Protein AF-A0AAW2SM75-F1 (afdb_monomer_lite)

Sequence (75 aa):
MSMIELTNERQWKDKPVVDYINRWRSLRLDCKDILSKVFALEMCIHNMHWGLLYILQGIKSRNFVELATTPPIWN

Organism: Sesamum radiatum (NCBI:txid300843)

Foldseek 3Di:
DDPVCLLPQADDPPDDLVVSVVVLVVVCVVCVVPDDPVRSVVSSLVRYDVVVVVVCVVPVDPDVVCVVPDDPPDD

Radius of gyration: 13.34 Å; chains: 1; bounding box: 32×25×34 Å

Secondary structure (DSSP, 8-state):
--HHHHHH----TTS-HHHHHHHHHHHHHTTTTTS-HHHHHHHHHHTS-HHHHHHHHHTT-SSHHHHHHSPPS--

pLDDT: mean 74.21, std 14.53, range [38.38, 90.06]

Structure (mmCIF, N/CA/C/O backbone):
data_AF-A0AAW2SM75-F1
#
_entry.id   AF-A0AAW2SM75-F1
#
loop_
_atom_site.group_PDB
_atom_site.id
_atom_site.type_symbol
_atom_site.label_atom_id
_atom_site.label_alt_id
_atom_site.label_comp_id
_atom_site.label_asym_id
_atom_site.label_entity_id
_atom_site.label_seq_id
_atom_site.pdbx_PDB_ins_code
_atom_site.Cartn_x
_atom_site.Cartn_y
_atom_site.Cartn_z
_atom_site.occupancy
_atom_site.B_iso_or_equiv
_atom_site.auth_seq_id
_atom_site.auth_comp_id
_atom_site.auth_asym_id
_atom_site.auth_atom_id
_atom_site.pdbx_PDB_model_num
ATOM 1 N N . MET A 1 1 ? 6.582 10.122 -11.365 1.00 58.94 1 MET A N 1
ATOM 2 C CA . MET A 1 1 ? 7.125 9.889 -10.011 1.00 58.94 1 MET A CA 1
ATOM 3 C C . MET A 1 1 ? 8.339 8.974 -10.078 1.00 58.94 1 MET A C 1
ATOM 5 O O . MET A 1 1 ? 8.474 8.240 -11.050 1.00 58.94 1 MET A O 1
ATOM 9 N N . SER A 1 2 ? 9.245 9.047 -9.099 1.00 75.50 2 SER A N 1
ATOM 10 C CA . SER A 1 2 ? 10.493 8.266 -9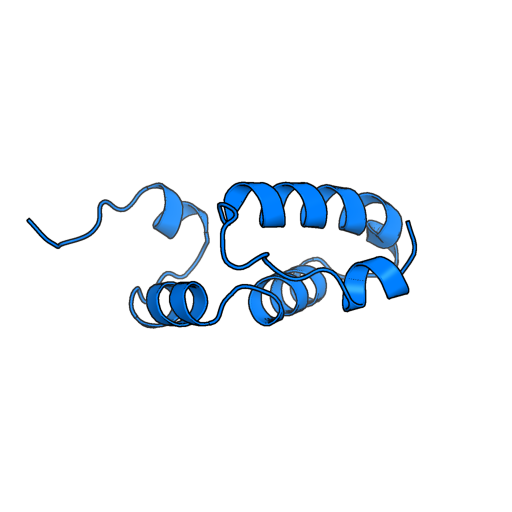.069 1.00 75.50 2 SER A CA 1
ATOM 11 C C . SER A 1 2 ? 10.479 7.149 -8.021 1.00 75.50 2 SER A C 1
ATOM 13 O O . SER A 1 2 ? 9.727 7.189 -7.047 1.00 75.50 2 SER A O 1
ATOM 15 N N . MET A 1 3 ? 11.384 6.178 -8.177 1.00 80.38 3 MET A N 1
ATOM 16 C CA . MET A 1 3 ? 11.622 5.107 -7.200 1.00 80.38 3 MET A CA 1
ATOM 17 C C . MET A 1 3 ? 11.884 5.641 -5.779 1.00 80.38 3 MET A C 1
ATOM 19 O O . MET A 1 3 ? 11.555 4.974 -4.803 1.00 80.38 3 MET A O 1
ATOM 23 N N . ILE A 1 4 ? 12.435 6.855 -5.657 1.00 85.31 4 ILE A N 1
ATOM 24 C CA . ILE A 1 4 ? 12.730 7.503 -4.372 1.00 85.31 4 ILE A CA 1
ATOM 25 C C . ILE A 1 4 ? 11.439 7.905 -3.652 1.00 85.31 4 ILE A C 1
ATOM 27 O O . ILE A 1 4 ? 11.305 7.668 -2.453 1.00 85.31 4 ILE A O 1
ATOM 31 N N . GLU A 1 5 ? 10.478 8.492 -4.369 1.00 85.00 5 GLU A N 1
ATOM 32 C CA . GLU A 1 5 ? 9.168 8.852 -3.801 1.00 85.00 5 GLU A CA 1
ATOM 33 C C . GLU A 1 5 ? 8.437 7.594 -3.340 1.00 85.00 5 GLU A C 1
ATOM 35 O O . GLU A 1 5 ? 7.853 7.569 -2.261 1.00 85.00 5 GLU A O 1
ATOM 40 N N . LEU A 1 6 ? 8.574 6.517 -4.118 1.00 83.88 6 LEU A N 1
ATOM 41 C CA . LEU A 1 6 ? 8.053 5.208 -3.772 1.00 83.88 6 LEU A CA 1
ATOM 42 C C . LEU A 1 6 ? 8.703 4.716 -2.454 1.00 83.88 6 LEU A C 1
ATOM 44 O O . LEU A 1 6 ? 8.034 4.536 -1.449 1.00 83.88 6 LEU A O 1
ATOM 48 N N . THR A 1 7 ? 10.026 4.619 -2.342 1.00 84.31 7 THR A N 1
ATOM 49 C CA . THR A 1 7 ? 10.665 4.135 -1.093 1.00 84.31 7 THR A CA 1
ATOM 50 C C . THR A 1 7 ? 10.359 4.949 0.176 1.00 84.31 7 THR A C 1
ATOM 52 O O . THR A 1 7 ? 10.529 4.429 1.278 1.00 84.31 7 THR A O 1
ATOM 55 N N . ASN A 1 8 ? 9.909 6.200 0.038 1.00 87.56 8 ASN A N 1
ATOM 56 C CA . ASN A 1 8 ? 9.630 7.103 1.155 1.00 87.56 8 ASN A CA 1
ATOM 57 C C . ASN A 1 8 ? 8.138 7.241 1.500 1.00 87.56 8 ASN A C 1
ATOM 59 O O . ASN A 1 8 ? 7.818 7.786 2.559 1.00 87.56 8 ASN A O 1
ATOM 63 N N . GLU A 1 9 ? 7.221 6.765 0.654 1.00 88.56 9 GLU A N 1
ATOM 64 C CA . GLU A 1 9 ? 5.786 6.880 0.919 1.00 88.56 9 GLU A CA 1
ATOM 65 C C . GLU A 1 9 ? 5.386 5.939 2.054 1.00 88.56 9 GLU A C 1
ATOM 67 O O . GLU A 1 9 ? 5.498 4.714 1.967 1.00 88.56 9 GLU A O 1
ATOM 72 N N . ARG A 1 10 ? 4.861 6.527 3.124 1.00 89.19 10 ARG A N 1
ATOM 73 C CA . ARG A 1 10 ? 4.401 5.817 4.317 1.00 89.19 10 ARG A CA 1
ATOM 74 C C . ARG A 1 10 ? 2.971 6.194 4.629 1.00 89.19 10 ARG A C 1
ATOM 76 O O . ARG A 1 10 ? 2.524 7.303 4.328 1.00 89.19 10 ARG A O 1
ATOM 83 N N . GLN A 1 11 ? 2.254 5.291 5.288 1.00 85.88 11 GLN A N 1
ATOM 84 C CA . GLN A 1 11 ? 0.948 5.642 5.821 1.00 85.88 11 GLN A CA 1
ATOM 85 C C . GLN A 1 11 ? 1.108 6.762 6.858 1.00 85.88 11 GLN A C 1
ATOM 87 O O . GLN A 1 11 ? 1.879 6.646 7.811 1.00 85.88 11 GLN A O 1
ATOM 92 N N . TRP A 1 12 ? 0.359 7.848 6.686 1.00 88.44 12 TRP A N 1
ATOM 93 C CA . TRP A 1 12 ? 0.315 8.925 7.673 1.00 88.44 12 TRP A CA 1
ATOM 94 C C . TRP A 1 12 ? -0.551 8.496 8.858 1.00 88.44 12 TRP A C 1
ATOM 96 O O . TRP A 1 12 ? -1.618 7.915 8.660 1.00 88.44 12 TRP A O 1
ATOM 106 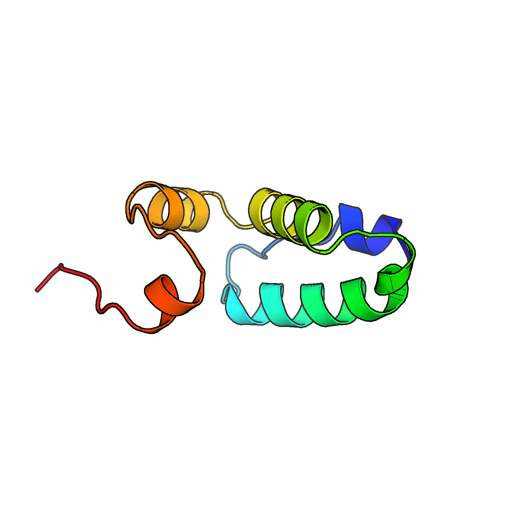N N . LYS A 1 13 ? -0.094 8.799 10.079 1.00 81.31 13 LYS A N 1
ATOM 107 C CA . LYS A 1 13 ? -0.671 8.310 11.344 1.00 81.31 13 LYS A CA 1
ATOM 108 C C . LYS A 1 13 ? -2.184 8.537 11.467 1.00 81.31 13 LYS A C 1
ATOM 110 O O . LYS A 1 13 ? -2.890 7.653 11.934 1.00 81.31 13 LYS A O 1
ATOM 115 N N . ASP A 1 14 ? -2.664 9.677 10.979 1.00 83.62 14 ASP A N 1
ATOM 116 C CA . ASP A 1 14 ? -4.060 10.108 11.126 1.00 83.62 14 ASP A CA 1
ATOM 117 C C . ASP A 1 14 ? -4.850 10.039 9.809 1.00 83.62 14 ASP A C 1
ATOM 119 O O . ASP A 1 14 ? -5.935 10.611 9.690 1.00 83.62 14 ASP A O 1
ATOM 123 N N . LYS A 1 15 ? -4.304 9.368 8.783 1.00 84.12 15 LYS A N 1
ATOM 124 C CA . LYS A 1 15 ? -5.004 9.151 7.513 1.00 84.12 15 LYS A CA 1
ATOM 125 C C . LYS A 1 15 ? -5.485 7.708 7.368 1.00 84.12 15 LYS A C 1
ATOM 127 O O . LYS A 1 15 ? -4.755 6.773 7.717 1.00 84.12 15 LYS A O 1
ATOM 132 N N . PRO A 1 16 ? -6.679 7.512 6.781 1.00 82.25 16 PRO A N 1
ATOM 133 C CA . PRO A 1 16 ? -7.153 6.196 6.389 1.00 82.25 16 PRO A CA 1
ATOM 134 C C . PRO A 1 16 ? -6.131 5.445 5.532 1.00 82.25 16 PRO A C 1
ATOM 136 O O . PRO A 1 16 ? -5.498 6.009 4.638 1.00 82.25 16 PRO A O 1
ATOM 139 N N . VAL A 1 17 ? -6.018 4.134 5.751 1.00 81.19 17 VAL A N 1
ATOM 140 C CA . VAL A 1 17 ? -5.132 3.272 4.951 1.00 81.19 17 VAL A CA 1
ATOM 141 C C . VAL A 1 17 ? -5.507 3.268 3.467 1.00 81.19 17 VAL A C 1
ATOM 143 O O . VAL A 1 17 ? -4.639 3.122 2.611 1.00 81.19 17 VAL A O 1
ATOM 146 N N . VAL A 1 18 ? -6.787 3.482 3.144 1.00 82.81 18 VAL A N 1
ATOM 147 C CA . VAL A 1 18 ? -7.261 3.565 1.756 1.00 82.81 18 VAL A CA 1
ATOM 148 C C . VAL A 1 18 ? -6.617 4.732 1.005 1.00 82.81 18 VAL A C 1
ATOM 150 O O . VAL A 1 18 ? -6.234 4.567 -0.152 1.00 82.81 18 VAL A O 1
ATOM 153 N N . ASP A 1 19 ? -6.391 5.867 1.673 1.00 87.38 19 ASP A N 1
ATOM 154 C CA . ASP A 1 19 ? -5.723 7.022 1.069 1.00 87.38 19 ASP A CA 1
ATOM 155 C C . ASP A 1 19 ? -4.266 6.689 0.747 1.00 87.38 19 ASP A C 1
ATOM 157 O O . ASP A 1 19 ? -3.772 7.022 -0.329 1.00 87.38 19 ASP A O 1
ATOM 161 N N . TYR A 1 20 ? -3.588 5.987 1.659 1.00 88.25 20 TYR A N 1
ATOM 162 C CA . TYR A 1 20 ? -2.231 5.492 1.438 1.00 88.25 20 TYR A CA 1
ATOM 163 C C . TYR A 1 20 ? -2.169 4.512 0.257 1.00 88.25 20 TYR A C 1
ATOM 165 O O . TYR A 1 20 ? -1.362 4.701 -0.650 1.00 88.25 20 TYR A O 1
ATOM 173 N N . ILE A 1 21 ? -3.062 3.516 0.203 1.00 86.56 21 ILE A N 1
ATOM 174 C CA . ILE A 1 21 ? -3.114 2.532 -0.893 1.00 86.56 21 ILE A CA 1
ATOM 175 C C . ILE A 1 21 ? -3.351 3.218 -2.242 1.00 86.56 21 ILE A C 1
ATOM 177 O O . ILE A 1 21 ? -2.738 2.842 -3.242 1.00 86.56 21 ILE A O 1
ATOM 181 N N . ASN A 1 22 ? -4.227 4.222 -2.287 1.00 88.69 22 ASN A N 1
ATOM 182 C CA . ASN A 1 22 ? -4.518 4.955 -3.515 1.00 88.69 22 ASN A CA 1
ATOM 183 C C . ASN A 1 22 ? -3.309 5.775 -3.988 1.00 88.69 22 ASN A C 1
ATOM 185 O O . ASN A 1 22 ? -2.956 5.692 -5.167 1.00 88.69 22 ASN A O 1
ATOM 189 N N . ARG A 1 23 ? -2.615 6.481 -3.081 1.00 89.88 23 ARG A N 1
ATOM 190 C CA . ARG A 1 23 ? -1.354 7.172 -3.413 1.00 89.88 23 ARG A CA 1
ATOM 191 C C . ARG A 1 23 ? -0.287 6.191 -3.888 1.00 89.88 23 ARG A C 1
ATOM 193 O O . ARG A 1 23 ? 0.329 6.411 -4.928 1.00 89.88 23 ARG A O 1
ATOM 200 N N . TRP A 1 24 ? -0.138 5.065 -3.194 1.00 88.94 24 TRP A N 1
ATOM 201 C CA . TRP A 1 24 ? 0.825 4.029 -3.550 1.00 88.94 24 TRP A CA 1
ATOM 202 C C . TRP A 1 24 ? 0.570 3.416 -4.925 1.00 88.94 24 TRP A C 1
ATOM 204 O O . TRP A 1 24 ? 1.496 3.222 -5.710 1.00 88.94 24 TRP A O 1
ATOM 214 N N . ARG A 1 25 ? -0.695 3.141 -5.261 1.00 87.19 25 ARG A N 1
ATOM 215 C CA . ARG A 1 25 ? -1.077 2.657 -6.595 1.00 87.19 25 ARG A CA 1
ATOM 216 C C . ARG A 1 25 ? -0.727 3.667 -7.679 1.00 87.19 25 ARG A C 1
ATOM 218 O O . ARG A 1 25 ? -0.211 3.248 -8.711 1.00 87.19 25 ARG A O 1
ATOM 225 N N . SER A 1 26 ? -0.971 4.955 -7.435 1.00 90.06 26 SER A N 1
ATOM 226 C CA . SER A 1 26 ? -0.592 6.022 -8.365 1.00 90.06 26 SER A CA 1
ATOM 227 C C . SER A 1 26 ? 0.923 6.052 -8.587 1.00 90.06 26 SER A C 1
ATOM 229 O O . SER A 1 26 ? 1.369 6.006 -9.726 1.00 90.06 26 SER A O 1
ATOM 231 N N . LEU A 1 27 ? 1.709 6.026 -7.505 1.00 86.81 27 LEU A N 1
ATOM 232 C CA . LEU A 1 27 ? 3.178 5.992 -7.542 1.00 86.81 27 LEU A CA 1
ATOM 233 C C . LEU A 1 27 ? 3.718 4.758 -8.280 1.00 86.81 27 LEU A C 1
ATOM 235 O O . LEU A 1 27 ? 4.651 4.844 -9.076 1.00 86.81 27 LEU A O 1
ATOM 239 N N . ARG A 1 28 ? 3.110 3.592 -8.045 1.00 86.12 28 ARG A N 1
ATOM 240 C CA . ARG A 1 28 ? 3.504 2.331 -8.679 1.00 86.12 28 ARG A CA 1
ATOM 241 C C . ARG A 1 28 ? 3.235 2.315 -10.181 1.00 86.12 28 ARG A C 1
ATOM 243 O O . ARG A 1 28 ? 3.991 1.661 -10.895 1.00 86.12 28 ARG A O 1
ATOM 250 N N . LEU A 1 29 ? 2.171 2.960 -10.665 1.00 86.38 29 LEU A N 1
ATOM 251 C CA . LEU A 1 29 ? 1.857 2.984 -12.101 1.00 86.38 29 LEU A CA 1
ATOM 252 C C . LEU A 1 29 ? 3.024 3.546 -12.920 1.00 86.38 29 LEU A C 1
ATOM 254 O O . LEU A 1 29 ? 3.340 2.985 -13.969 1.00 86.38 29 LEU A O 1
ATOM 258 N N . ASP A 1 30 ? 3.718 4.544 -12.377 1.00 83.69 30 ASP A N 1
ATOM 259 C CA . ASP A 1 30 ? 4.904 5.152 -12.986 1.00 83.69 30 ASP A CA 1
ATOM 260 C C . ASP A 1 30 ? 6.149 4.246 -12.939 1.00 83.69 30 ASP A C 1
ATOM 262 O O . ASP A 1 30 ? 7.098 4.453 -13.688 1.00 83.69 30 ASP A O 1
ATOM 266 N N . CYS A 1 31 ? 6.151 3.220 -12.082 1.00 81.12 31 CYS A N 1
ATOM 267 C CA . CYS A 1 31 ? 7.269 2.292 -11.869 1.00 81.12 31 CYS A CA 1
ATOM 268 C C . CYS A 1 31 ? 6.928 0.840 -12.261 1.00 81.12 31 CYS A C 1
ATOM 270 O O . CYS A 1 31 ? 7.641 -0.094 -11.881 1.00 81.12 31 CYS A O 1
ATOM 272 N N . LYS A 1 32 ? 5.823 0.617 -12.988 1.00 81.44 32 LYS A N 1
ATOM 273 C CA . LYS A 1 32 ? 5.246 -0.722 -13.226 1.00 81.44 32 LYS A CA 1
ATOM 274 C C . LYS A 1 32 ? 6.184 -1.684 -13.966 1.00 81.44 32 LYS A C 1
ATOM 276 O O . LYS A 1 32 ? 6.068 -2.890 -13.773 1.00 81.44 32 LYS A O 1
ATOM 281 N N . ASP A 1 33 ? 7.078 -1.141 -14.790 1.00 85.38 33 ASP A N 1
ATOM 282 C CA . ASP A 1 33 ? 8.022 -1.905 -15.612 1.00 85.38 33 ASP A CA 1
ATOM 283 C C . ASP A 1 33 ? 9.333 -2.197 -14.857 1.00 85.38 33 ASP A C 1
ATOM 285 O O . ASP A 1 33 ? 10.115 -3.048 -15.267 1.00 85.38 33 ASP A O 1
ATOM 289 N N . ILE A 1 34 ? 9.552 -1.520 -13.724 1.00 85.31 34 ILE A N 1
ATOM 290 C CA . ILE A 1 34 ? 10.724 -1.672 -12.849 1.00 85.31 34 ILE A CA 1
ATOM 291 C C . ILE A 1 34 ? 10.403 -2.627 -11.690 1.00 85.31 34 ILE A C 1
ATOM 293 O O . ILE A 1 34 ? 11.244 -3.418 -11.266 1.00 85.31 34 ILE A O 1
ATOM 297 N N . LEU A 1 35 ? 9.177 -2.561 -11.163 1.00 83.62 35 LEU A N 1
ATOM 298 C CA . LEU A 1 35 ? 8.760 -3.288 -9.967 1.00 83.62 35 LEU A CA 1
ATOM 299 C C . LEU A 1 35 ? 7.813 -4.439 -10.305 1.00 83.62 35 LEU A C 1
ATOM 301 O O . LEU A 1 35 ? 6.686 -4.238 -10.772 1.00 83.62 35 LEU A O 1
ATOM 305 N N . SER A 1 36 ? 8.217 -5.656 -9.937 1.00 85.19 36 SER A N 1
ATOM 306 C CA . SER A 1 36 ? 7.309 -6.801 -9.962 1.00 85.19 36 SER A CA 1
ATOM 307 C C . SER A 1 36 ? 6.094 -6.545 -9.057 1.00 85.19 36 SER A C 1
ATOM 309 O O . SER A 1 36 ? 6.167 -5.835 -8.049 1.00 85.19 36 SER A O 1
ATOM 311 N N . LYS A 1 37 ? 4.941 -7.131 -9.406 1.00 80.88 37 LYS A N 1
ATOM 312 C CA . LYS A 1 37 ? 3.715 -7.017 -8.593 1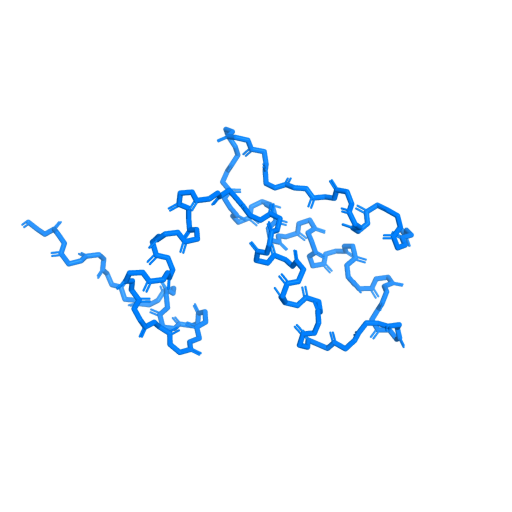.00 80.88 37 LYS A CA 1
ATOM 313 C C . LYS A 1 37 ? 3.949 -7.450 -7.144 1.00 80.88 37 LYS A C 1
ATOM 315 O O . LYS A 1 37 ? 3.439 -6.795 -6.245 1.00 80.88 37 LYS A O 1
ATOM 320 N N . VAL A 1 38 ? 4.712 -8.524 -6.939 1.00 80.81 38 VAL A N 1
ATOM 321 C CA . VAL A 1 38 ? 4.989 -9.090 -5.612 1.00 80.81 38 VAL A CA 1
ATOM 322 C C . VAL A 1 38 ? 5.823 -8.122 -4.777 1.00 80.81 38 VAL A C 1
ATOM 324 O O . VAL A 1 38 ? 5.398 -7.735 -3.695 1.00 80.81 38 VAL A O 1
ATOM 327 N N . PHE A 1 39 ? 6.939 -7.635 -5.318 1.00 82.50 39 PHE A N 1
ATOM 328 C CA . PH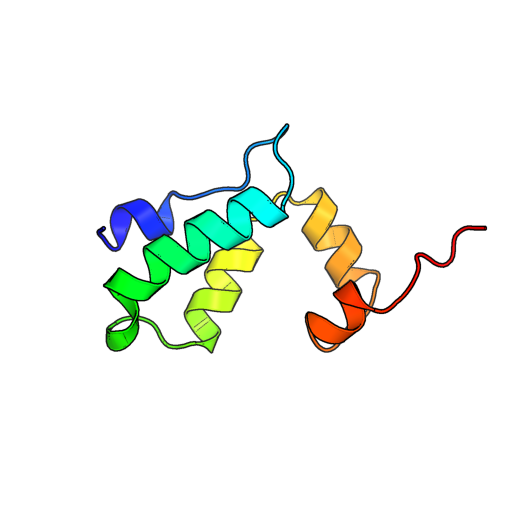E A 1 39 ? 7.832 -6.740 -4.582 1.00 82.50 39 PHE A CA 1
ATOM 329 C C . PHE A 1 39 ? 7.167 -5.389 -4.266 1.00 82.50 39 PHE A C 1
ATOM 331 O O . PHE A 1 39 ? 7.292 -4.856 -3.166 1.00 82.50 39 PHE A O 1
ATOM 338 N N . ALA A 1 40 ? 6.352 -4.869 -5.189 1.00 83.06 40 ALA A N 1
ATOM 339 C CA . ALA A 1 40 ? 5.576 -3.655 -4.944 1.00 83.06 40 ALA A CA 1
ATOM 340 C C . ALA A 1 40 ? 4.535 -3.810 -3.816 1.00 83.06 40 ALA A C 1
ATOM 342 O O . ALA A 1 40 ? 4.209 -2.830 -3.141 1.00 83.06 40 ALA A O 1
ATOM 343 N N . LEU A 1 41 ? 3.995 -5.019 -3.624 1.00 81.88 41 LEU A N 1
ATOM 344 C CA . LEU A 1 41 ? 3.079 -5.327 -2.525 1.00 81.88 41 LEU A CA 1
ATOM 345 C C . LEU A 1 41 ? 3.824 -5.456 -1.196 1.00 81.88 41 LEU A C 1
ATOM 347 O O . LEU A 1 41 ? 3.365 -4.897 -0.205 1.00 81.88 41 LEU A O 1
ATOM 351 N N . GLU A 1 42 ? 4.977 -6.123 -1.176 1.00 84.44 42 GLU A N 1
ATOM 352 C CA . GLU A 1 42 ? 5.819 -6.219 0.022 1.00 84.44 42 GLU A CA 1
ATOM 353 C C . GLU A 1 42 ? 6.244 -4.831 0.517 1.00 84.44 42 GLU A C 1
ATOM 355 O O . GLU A 1 42 ? 6.073 -4.517 1.695 1.00 84.44 42 GLU A O 1
ATO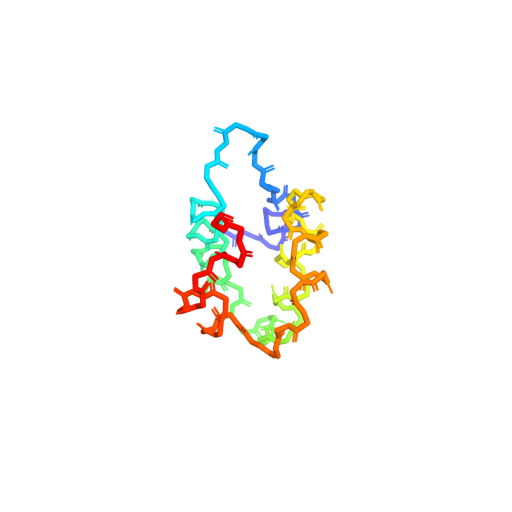M 360 N N . MET A 1 43 ? 6.691 -3.956 -0.390 1.00 85.62 43 MET A N 1
ATOM 361 C CA . MET A 1 43 ? 7.029 -2.568 -0.055 1.00 85.62 43 MET A CA 1
ATOM 362 C C . MET A 1 43 ? 5.824 -1.760 0.444 1.00 85.62 43 MET A C 1
ATOM 364 O O . MET A 1 43 ? 5.973 -0.961 1.369 1.00 85.62 43 MET A O 1
ATOM 368 N N . CYS A 1 44 ? 4.641 -1.964 -0.150 1.00 87.12 44 CYS A N 1
ATOM 369 C CA . CYS A 1 44 ? 3.391 -1.331 0.290 1.00 87.12 44 CYS A CA 1
ATOM 370 C C . CYS A 1 44 ? 3.090 -1.691 1.748 1.00 87.12 44 CYS A C 1
ATOM 372 O O . CYS A 1 44 ? 2.838 -0.827 2.578 1.00 87.12 44 CYS A O 1
ATOM 374 N N . ILE A 1 45 ? 3.141 -2.987 2.062 1.00 82.88 45 ILE A N 1
ATOM 375 C CA . ILE A 1 45 ? 2.817 -3.510 3.389 1.00 82.88 45 ILE A CA 1
ATOM 376 C C . ILE A 1 45 ? 3.853 -3.040 4.410 1.00 82.88 45 ILE A C 1
ATOM 378 O O . ILE A 1 45 ? 3.473 -2.604 5.491 1.00 82.88 45 ILE A O 1
ATOM 382 N N . HIS A 1 46 ? 5.144 -3.069 4.066 1.00 82.75 46 HIS A N 1
ATOM 383 C CA . HIS A 1 46 ? 6.217 -2.638 4.965 1.00 82.75 46 HIS A CA 1
ATOM 384 C C . HIS A 1 46 ? 6.086 -1.170 5.398 1.00 82.75 46 HIS A C 1
ATOM 386 O O . HIS A 1 46 ? 6.442 -0.818 6.518 1.00 82.75 46 HIS A O 1
ATOM 392 N N . ASN A 1 47 ? 5.561 -0.314 4.519 1.00 84.94 47 ASN A N 1
ATOM 393 C CA . ASN A 1 47 ? 5.391 1.113 4.780 1.00 84.94 47 ASN A CA 1
ATOM 394 C C . ASN A 1 47 ? 3.983 1.486 5.298 1.00 84.94 47 ASN A C 1
ATOM 396 O O . ASN A 1 47 ? 3.695 2.672 5.510 1.00 84.94 47 ASN A O 1
ATOM 400 N N . MET A 1 48 ? 3.110 0.500 5.541 1.00 84.75 48 MET A N 1
ATOM 401 C CA . MET A 1 48 ? 1.865 0.700 6.289 1.00 84.75 48 MET A CA 1
ATOM 402 C C . MET A 1 48 ? 2.137 0.853 7.786 1.00 84.75 48 MET A C 1
ATOM 404 O O . MET A 1 48 ? 3.131 0.370 8.326 1.00 84.75 48 MET A O 1
ATOM 408 N N . HIS A 1 49 ? 1.217 1.510 8.490 1.00 75.81 49 HIS A N 1
ATOM 409 C CA . HIS A 1 49 ? 1.311 1.647 9.935 1.00 75.81 49 HIS A CA 1
ATOM 410 C C . HIS A 1 49 ? 1.219 0.268 10.614 1.00 75.81 49 HIS A C 1
ATOM 412 O O . HIS A 1 49 ? 0.302 -0.512 10.342 1.00 75.81 49 HIS A O 1
ATOM 418 N N . TRP A 1 50 ? 2.136 -0.007 11.548 1.00 67.75 50 TRP A N 1
ATOM 419 C CA . TRP A 1 50 ? 2.285 -1.301 12.227 1.00 67.75 50 TRP A CA 1
ATOM 420 C C . TRP A 1 50 ? 0.986 -1.853 12.826 1.00 67.75 50 TRP A C 1
ATOM 422 O O . TRP A 1 50 ? 0.760 -3.057 12.778 1.00 67.75 50 TRP A O 1
ATOM 432 N N . GLY A 1 51 ? 0.098 -0.990 13.334 1.00 64.56 51 GLY A N 1
ATOM 433 C CA . GLY A 1 51 ? -1.199 -1.415 13.881 1.00 64.56 51 GLY A CA 1
ATOM 434 C C . GLY A 1 51 ? -2.085 -2.154 12.868 1.00 64.56 51 GLY A C 1
ATOM 435 O O . GLY A 1 51 ? -2.784 -3.091 13.233 1.00 64.56 51 GLY A O 1
ATOM 436 N N . LEU A 1 52 ? -2.003 -1.794 11.586 1.00 65.50 52 LEU A N 1
ATOM 437 C CA . LEU A 1 52 ? -2.732 -2.461 10.507 1.00 65.50 52 LEU A CA 1
ATOM 438 C C . LEU A 1 52 ? -2.040 -3.760 10.085 1.00 65.50 52 LEU A C 1
ATOM 440 O O . LEU A 1 52 ? -2.705 -4.756 9.841 1.00 65.50 52 LEU A O 1
ATOM 444 N N . LEU A 1 53 ? -0.708 -3.773 10.087 1.00 62.53 53 LEU A N 1
ATOM 445 C CA . LEU A 1 53 ? 0.121 -4.967 9.898 1.00 62.53 53 LEU A CA 1
ATOM 446 C C . LEU A 1 53 ? -0.191 -6.053 10.943 1.00 62.53 53 LEU A C 1
ATOM 448 O O . LEU A 1 53 ? -0.333 -7.215 10.581 1.00 62.53 53 LEU A O 1
ATOM 452 N N . TYR A 1 54 ? -0.378 -5.679 12.212 1.00 57.66 54 TYR A N 1
ATOM 453 C CA . TYR A 1 54 ? -0.795 -6.606 13.272 1.00 57.66 54 TYR A CA 1
ATOM 454 C C . TYR A 1 54 ? -2.212 -7.150 13.059 1.00 57.66 54 TYR A C 1
ATOM 456 O O . TYR A 1 54 ? -2.443 -8.338 13.272 1.00 57.66 54 TYR A O 1
ATOM 464 N N . ILE A 1 55 ? -3.144 -6.318 12.582 1.00 62.59 55 ILE A N 1
ATOM 465 C CA . ILE A 1 55 ? -4.490 -6.766 12.198 1.00 62.59 55 ILE A CA 1
ATOM 466 C C . ILE A 1 55 ? -4.404 -7.738 11.010 1.00 62.59 55 ILE A C 1
ATOM 468 O O . ILE A 1 55 ? -5.004 -8.803 11.049 1.00 62.59 55 ILE A O 1
ATOM 472 N N . LEU A 1 56 ? -3.599 -7.433 9.990 1.00 60.69 56 LEU A N 1
ATOM 473 C CA . LEU A 1 56 ? -3.393 -8.282 8.809 1.00 60.69 56 LEU A CA 1
ATOM 474 C C . LEU A 1 56 ? -2.668 -9.602 9.118 1.00 60.69 56 LEU A C 1
ATOM 476 O O . LEU A 1 56 ? -2.889 -10.592 8.432 1.00 60.69 56 LEU A O 1
ATOM 480 N N . GLN A 1 57 ? -1.786 -9.631 10.117 1.00 60.66 57 GLN A N 1
ATOM 481 C CA . GLN A 1 57 ? -1.112 -10.857 10.558 1.00 60.66 57 GLN A CA 1
ATOM 482 C C . GLN A 1 57 ? -1.996 -11.698 11.490 1.00 60.66 57 GLN A C 1
ATOM 484 O O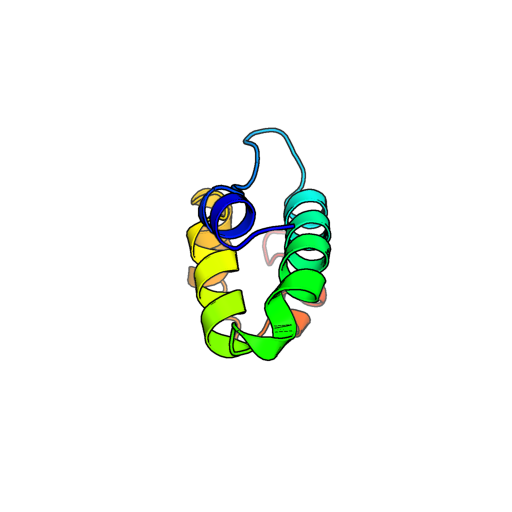 . GLN A 1 57 ? -1.952 -12.926 11.429 1.00 60.66 57 GLN A O 1
ATOM 489 N N . GLY A 1 58 ? -2.800 -11.048 12.340 1.00 58.16 58 GLY A N 1
ATOM 490 C CA . GLY A 1 58 ? -3.746 -11.707 13.243 1.00 58.16 58 GLY A CA 1
ATOM 491 C C . GLY A 1 58 ? -4.960 -12.283 12.512 1.00 58.16 58 GLY A C 1
ATOM 492 O O . GLY A 1 58 ? -5.377 -13.407 12.790 1.00 58.16 58 GLY A O 1
ATOM 493 N N . ILE A 1 59 ? -5.488 -11.561 11.522 1.00 59.16 59 ILE A N 1
ATOM 494 C CA . ILE A 1 59 ? -6.459 -12.091 10.566 1.00 59.16 59 ILE A CA 1
ATOM 495 C C . ILE A 1 59 ? -5.637 -12.806 9.501 1.00 59.16 59 ILE A C 1
ATOM 497 O O . ILE A 1 59 ? -5.212 -12.173 8.544 1.00 59.16 59 ILE A O 1
ATOM 501 N N . LYS A 1 60 ? -5.366 -14.100 9.681 1.00 56.44 60 LYS A N 1
ATOM 502 C CA . LYS A 1 60 ? -4.597 -14.969 8.771 1.00 56.44 60 LYS A CA 1
ATOM 503 C C . LYS A 1 60 ? -5.245 -15.040 7.370 1.00 56.44 60 LYS A C 1
ATOM 505 O O . LYS A 1 60 ? -5.773 -16.072 6.976 1.00 56.44 60 LYS A O 1
ATOM 510 N N . SER A 1 61 ? -5.238 -13.932 6.638 1.00 51.62 61 SER A N 1
ATOM 511 C CA . SER A 1 61 ? -5.991 -13.709 5.406 1.00 51.62 61 SER A CA 1
ATOM 512 C C . SER A 1 61 ? -5.041 -13.898 4.247 1.00 51.62 61 SER A C 1
ATOM 514 O O . SER A 1 61 ? -3.996 -13.248 4.167 1.00 51.62 61 SER A O 1
ATOM 516 N N . ARG A 1 62 ? -5.381 -14.805 3.337 1.00 54.34 62 ARG A N 1
ATOM 517 C CA . ARG A 1 62 ? -4.506 -15.172 2.219 1.00 54.34 62 ARG A CA 1
ATOM 518 C C . ARG A 1 62 ? -4.446 -14.082 1.147 1.00 54.34 62 ARG A C 1
ATOM 520 O O . ARG A 1 62 ? -3.565 -14.143 0.292 1.00 54.34 62 ARG A O 1
ATOM 527 N N . ASN A 1 63 ? -5.366 -13.111 1.155 1.00 54.84 63 ASN A N 1
ATOM 528 C CA . ASN A 1 63 ? -5.391 -11.988 0.216 1.00 54.84 63 ASN A CA 1
ATOM 529 C C . ASN A 1 63 ? -6.237 -10.789 0.710 1.00 54.84 63 ASN A C 1
ATOM 531 O O . ASN A 1 63 ? -7.041 -10.897 1.631 1.00 54.84 63 ASN A O 1
ATOM 535 N N . PHE A 1 64 ? -6.072 -9.638 0.046 1.00 52.72 64 PHE A N 1
ATOM 536 C CA . PHE A 1 64 ? -6.794 -8.388 0.336 1.00 52.72 64 PHE A CA 1
ATOM 537 C C . PHE A 1 64 ? -8.312 -8.454 0.109 1.00 52.72 64 PHE A C 1
ATOM 539 O O . PHE A 1 64 ? -9.037 -7.662 0.704 1.00 52.72 64 PHE A O 1
ATOM 546 N N . VAL A 1 65 ? -8.798 -9.347 -0.762 1.00 53.53 65 VAL A N 1
ATOM 547 C CA . VAL A 1 65 ? -10.241 -9.487 -1.022 1.00 53.53 65 VAL A CA 1
ATOM 548 C C . VAL A 1 65 ? -10.923 -10.031 0.226 1.00 53.53 65 VAL A C 1
ATOM 550 O O . VAL A 1 65 ? -11.892 -9.446 0.686 1.00 53.53 65 VAL A O 1
ATOM 553 N N . GLU A 1 66 ? -10.339 -11.064 0.829 1.00 54.94 66 GLU A N 1
ATOM 554 C CA . GLU A 1 66 ? -10.804 -11.676 2.075 1.00 54.94 66 GLU A CA 1
ATOM 555 C C . GLU A 1 66 ? -10.862 -10.654 3.225 1.00 54.94 66 GLU A C 1
ATOM 557 O O . GLU A 1 66 ? -11.826 -10.618 3.983 1.00 54.94 66 GLU A O 1
ATOM 562 N N . LEU A 1 67 ? -9.899 -9.733 3.288 1.00 54.44 67 LEU A N 1
ATOM 563 C CA . LEU A 1 67 ? -9.895 -8.616 4.240 1.00 54.44 67 LEU A CA 1
ATOM 564 C C . LEU A 1 67 ? -10.974 -7.561 3.993 1.00 54.44 67 LEU A C 1
ATOM 566 O O . LEU A 1 67 ? -11.474 -6.970 4.944 1.00 54.44 67 LEU A O 1
ATOM 570 N N . ALA A 1 68 ? -11.321 -7.296 2.735 1.00 51.31 68 ALA A N 1
ATOM 571 C CA . ALA A 1 68 ? -12.349 -6.317 2.390 1.00 51.31 68 ALA A CA 1
ATOM 572 C C . ALA A 1 68 ? -13.774 -6.863 2.587 1.00 51.31 68 ALA A C 1
ATOM 574 O O . ALA A 1 68 ? -14.714 -6.079 2.703 1.00 51.31 68 ALA A O 1
ATOM 575 N N . THR A 1 69 ? -13.941 -8.189 2.607 1.00 54.94 69 THR A N 1
ATOM 576 C CA . THR A 1 69 ? -15.253 -8.850 2.641 1.00 54.94 69 THR A CA 1
ATOM 577 C C . THR A 1 69 ? -15.591 -9.520 3.968 1.00 54.94 69 THR A C 1
ATOM 579 O O . THR A 1 69 ? -16.740 -9.914 4.150 1.00 54.94 69 THR A O 1
ATOM 582 N N . THR A 1 70 ? -14.632 -9.675 4.885 1.00 52.00 70 THR A N 1
ATOM 583 C CA . THR A 1 70 ? -14.870 -10.364 6.162 1.00 52.00 70 THR A CA 1
ATOM 584 C C . THR A 1 70 ? -15.181 -9.346 7.264 1.00 52.00 70 THR A C 1
ATOM 586 O O . THR A 1 70 ? -14.317 -8.529 7.588 1.00 52.00 70 THR A O 1
ATOM 589 N N . PRO A 1 71 ? -16.391 -9.363 7.858 1.00 48.16 71 PRO A N 1
ATOM 590 C CA . PRO A 1 71 ? -16.723 -8.494 8.982 1.00 48.16 71 PRO A CA 1
ATOM 591 C C . PRO A 1 71 ? -15.828 -8.806 10.194 1.00 48.16 71 PRO A C 1
ATOM 593 O O . PRO A 1 71 ? -15.523 -9.979 10.431 1.00 48.16 71 PRO A O 1
ATOM 596 N N . PRO A 1 72 ? -15.408 -7.799 10.982 1.00 49.03 72 PRO A N 1
ATOM 597 C CA . PRO A 1 72 ? -14.651 -8.045 12.205 1.00 49.03 72 PRO A CA 1
ATOM 598 C C . PRO A 1 72 ? -15.470 -8.910 13.179 1.00 49.03 72 PRO A C 1
ATOM 600 O O . PRO A 1 72 ? -16.636 -8.628 13.435 1.00 49.03 72 PRO A O 1
ATOM 603 N N . ILE A 1 73 ? -14.852 -9.960 13.733 1.00 56.78 73 ILE A N 1
ATOM 604 C CA . ILE A 1 73 ? -15.494 -10.975 14.601 1.00 56.78 73 ILE A CA 1
ATOM 605 C C . ILE A 1 73 ? -15.664 -10.482 16.055 1.00 56.78 73 ILE A C 1
ATOM 607 O O . ILE A 1 73 ? -15.657 -11.267 16.996 1.00 56.78 73 ILE A O 1
ATOM 611 N N . TRP A 1 74 ? -15.798 -9.177 16.267 1.00 45.62 74 TRP A N 1
ATOM 612 C CA . TRP A 1 74 ? -16.071 -8.621 17.592 1.00 45.62 74 TRP A CA 1
ATOM 613 C C . TRP A 1 74 ? -17.457 -7.968 17.571 1.00 45.62 74 TRP A C 1
ATOM 615 O O . TRP A 1 74 ? -17.568 -6.770 17.315 1.00 45.62 74 TRP A O 1
ATOM 625 N N . ASN A 1 75 ? -18.486 -8.798 17.792 1.00 38.38 75 ASN A N 1
ATOM 626 C CA . ASN A 1 75 ? -19.808 -8.383 18.279 1.00 38.38 75 ASN A CA 1
ATOM 627 C C . ASN A 1 75 ? -19.804 -8.391 19.808 1.00 38.38 75 ASN A C 1
ATOM 629 O O . ASN A 1 75 ? -19.242 -9.360 20.370 1.00 38.38 75 ASN A O 1
#